Protein AF-A0A5C8DKB0-F1 (afdb_monomer_lite)

Foldseek 3Di:
DDFFDWWWFQDPVRDIDIWGWDWDDWDFQADPRRHDTAIKTWTQTPVVRDIDIGGVVRTHPDDPVCPVVVVVVVVCVVPDPPPDD

Secondary structure (DSSP, 8-state):
-PPPEEEEEE-TTS-EEEEEEEEEEEEEE--SS--S-EEEEEEEETTTTEEEEEEGGGEE---GGGHHHHHHHHHHTTS-TTS--

Structure (mmCIF, N/CA/C/O backbone):
data_AF-A0A5C8DKB0-F1
#
_entry.id   AF-A0A5C8DKB0-F1
#
loop_
_atom_site.group_PDB
_atom_site.id
_atom_site.type_symbol
_atom_site.label_atom_id
_atom_site.label_alt_id
_atom_site.label_comp_id
_atom_site.label_asym_id
_atom_site.label_entity_id
_atom_site.label_seq_id
_atom_site.pdbx_PDB_ins_code
_atom_site.Cartn_x
_atom_site.Cartn_y
_atom_site.Cartn_z
_atom_site.occupancy
_atom_site.B_iso_or_equiv
_atom_site.auth_seq_id
_atom_site.auth_comp_id
_atom_site.auth_asym_id
_atom_site.auth_atom_id
_atom_site.pdbx_PDB_model_num
ATOM 1 N N . MET A 1 1 ? -12.730 5.484 -20.657 1.00 70.88 1 MET A N 1
ATOM 2 C CA . MET A 1 1 ? -12.238 4.638 -19.545 1.00 70.88 1 MET A CA 1
ATOM 3 C C . MET A 1 1 ? -11.287 5.486 -18.710 1.00 70.88 1 MET A C 1
ATOM 5 O O . MET A 1 1 ? -10.545 6.252 -19.314 1.00 70.88 1 MET A O 1
ATOM 9 N N . LYS A 1 2 ? -11.355 5.450 -17.373 1.00 89.12 2 LYS A N 1
ATOM 10 C CA . LYS A 1 2 ? -10.426 6.222 -16.524 1.00 89.12 2 LYS A CA 1
ATOM 11 C C . LYS A 1 2 ? -9.095 5.462 -16.403 1.00 89.12 2 LYS A C 1
ATOM 13 O O . LYS A 1 2 ? -9.148 4.233 -16.355 1.00 89.12 2 LYS A O 1
ATOM 18 N N . PRO A 1 3 ? -7.935 6.142 -16.399 1.00 94.19 3 PRO A N 1
ATOM 19 C CA . PRO A 1 3 ? -6.654 5.472 -16.191 1.00 94.19 3 PRO A CA 1
ATOM 20 C C . PRO A 1 3 ? -6.558 4.902 -14.763 1.00 94.19 3 PRO A C 1
ATOM 22 O O . PRO A 1 3 ? -7.209 5.440 -13.861 1.00 94.19 3 PRO A O 1
ATOM 25 N N . PRO A 1 4 ? -5.761 3.838 -14.543 1.00 96.19 4 PRO A N 1
ATOM 26 C CA . PRO A 1 4 ? -5.497 3.329 -13.201 1.00 96.19 4 PRO A CA 1
ATOM 27 C C . PRO A 1 4 ? -4.753 4.370 -12.355 1.00 96.19 4 PRO A C 1
ATOM 29 O O . PRO A 1 4 ? -3.968 5.164 -12.874 1.00 96.19 4 PRO A O 1
ATOM 32 N N . LEU A 1 5 ? -4.989 4.342 -11.045 1.00 95.94 5 LEU A N 1
ATOM 33 C CA . LEU A 1 5 ? -4.245 5.131 -10.069 1.00 95.94 5 LEU A CA 1
ATOM 34 C C . LEU A 1 5 ? -2.841 4.540 -9.908 1.00 95.94 5 LEU A C 1
ATOM 36 O O . LEU A 1 5 ? -2.710 3.343 -9.651 1.00 95.94 5 LEU A O 1
ATOM 40 N N . GLU A 1 6 ? -1.811 5.377 -10.026 1.00 95.50 6 GLU A N 1
ATOM 41 C CA . GLU A 1 6 ? -0.414 4.982 -9.839 1.00 95.50 6 GLU A CA 1
ATOM 42 C C . GLU A 1 6 ? 0.133 5.493 -8.501 1.00 95.50 6 GLU A C 1
ATOM 44 O O . GLU A 1 6 ? -0.030 6.668 -8.169 1.00 95.50 6 GLU A O 1
ATOM 49 N N . PHE A 1 7 ? 0.772 4.613 -7.727 1.00 94.56 7 PHE A N 1
ATOM 50 C CA . PHE A 1 7 ? 1.410 4.960 -6.453 1.00 94.56 7 PHE A CA 1
ATOM 51 C C . PHE A 1 7 ? 2.538 3.991 -6.090 1.00 94.56 7 PHE A C 1
ATOM 53 O O . PHE A 1 7 ? 2.530 2.820 -6.470 1.00 94.56 7 PHE A O 1
ATOM 60 N N . GLY A 1 8 ? 3.507 4.459 -5.306 1.00 94.81 8 GLY A N 1
ATOM 61 C CA . GLY A 1 8 ? 4.473 3.601 -4.629 1.00 94.81 8 GLY A CA 1
ATOM 62 C C . GLY A 1 8 ? 3.845 2.912 -3.419 1.00 94.81 8 GLY A C 1
ATOM 63 O O . GLY A 1 8 ? 3.066 3.524 -2.693 1.00 94.81 8 GLY A O 1
ATOM 64 N N . TYR A 1 9 ? 4.193 1.652 -3.173 1.00 94.62 9 TYR A N 1
ATOM 65 C CA . TYR A 1 9 ? 3.649 0.879 -2.061 1.00 94.62 9 TYR A CA 1
ATOM 66 C C . TYR A 1 9 ? 4.707 -0.020 -1.433 1.00 94.62 9 TYR A C 1
ATOM 68 O O . TYR A 1 9 ? 5.325 -0.831 -2.128 1.00 94.62 9 TYR A O 1
ATOM 76 N N . THR A 1 10 ? 4.873 0.085 -0.116 1.00 91.25 10 THR A N 1
ATOM 77 C CA . THR A 1 10 ? 5.684 -0.858 0.663 1.00 91.25 10 THR A CA 1
ATOM 78 C C . THR A 1 10 ? 4.772 -1.906 1.287 1.00 91.25 10 THR A C 1
ATOM 80 O O . THR A 1 10 ? 3.861 -1.580 2.047 1.00 91.25 10 THR A O 1
ATOM 83 N N . ASN A 1 11 ? 4.986 -3.177 0.948 1.00 88.88 11 ASN A N 1
ATOM 84 C CA . ASN A 1 11 ? 4.187 -4.267 1.505 1.00 88.88 11 ASN A CA 1
ATOM 85 C C . ASN A 1 11 ? 4.645 -4.655 2.925 1.00 88.88 11 ASN A C 1
ATOM 87 O O . ASN A 1 11 ? 5.656 -4.172 3.429 1.00 88.88 11 ASN A O 1
ATOM 91 N N . ILE A 1 12 ? 3.919 -5.579 3.562 1.00 83.06 12 ILE A N 1
ATOM 92 C CA . ILE A 1 12 ? 4.238 -6.057 4.919 1.00 83.06 12 ILE A CA 1
ATOM 93 C C . ILE A 1 12 ? 5.599 -6.774 5.020 1.00 83.06 12 ILE A C 1
ATOM 95 O O . ILE A 1 12 ? 6.151 -6.887 6.107 1.00 83.06 12 ILE A O 1
ATOM 99 N N . ARG A 1 13 ? 6.167 -7.228 3.894 1.00 87.81 13 ARG A N 1
ATOM 100 C CA . ARG A 1 13 ? 7.526 -7.791 3.829 1.00 87.81 13 ARG A CA 1
ATOM 101 C C . ARG A 1 13 ? 8.612 -6.714 3.699 1.00 87.81 13 ARG A C 1
ATOM 103 O O . ARG A 1 13 ? 9.783 -7.054 3.593 1.00 87.81 13 ARG A O 1
ATOM 110 N N . GLY A 1 14 ? 8.243 -5.431 3.680 1.00 88.31 14 GLY A N 1
ATOM 111 C CA . GLY A 1 14 ? 9.166 -4.314 3.473 1.00 88.31 14 GLY A CA 1
ATOM 112 C C . GLY A 1 14 ? 9.562 -4.087 2.011 1.00 88.31 14 GLY A C 1
ATOM 113 O O . GLY A 1 14 ? 10.414 -3.247 1.736 1.00 88.31 14 GLY A O 1
ATOM 114 N N . GLU A 1 15 ? 8.953 -4.795 1.055 1.00 89.69 15 GLU A N 1
ATOM 115 C CA . GLU A 1 15 ? 9.281 -4.659 -0.366 1.00 89.69 15 GLU A CA 1
ATOM 116 C C . GLU A 1 15 ? 8.521 -3.472 -0.969 1.00 89.69 15 GLU A C 1
ATOM 118 O O . GLU A 1 15 ? 7.286 -3.428 -0.929 1.00 89.69 15 GLU A O 1
ATOM 123 N N . TYR A 1 16 ? 9.261 -2.531 -1.557 1.00 91.25 16 TYR A N 1
ATOM 124 C CA . TYR A 1 16 ? 8.701 -1.393 -2.282 1.00 91.25 16 TYR A CA 1
ATOM 125 C C . TYR A 1 16 ? 8.470 -1.731 -3.754 1.00 91.25 16 TYR A C 1
ATOM 127 O O . TYR A 1 16 ? 9.329 -2.319 -4.411 1.00 91.25 16 TYR A O 1
ATOM 135 N N . ALA A 1 17 ? 7.335 -1.299 -4.297 1.00 91.62 17 ALA A N 1
ATOM 136 C CA . ALA A 1 17 ? 7.100 -1.291 -5.732 1.00 91.62 17 ALA A CA 1
ATOM 137 C C . ALA A 1 17 ? 6.048 -0.248 -6.124 1.00 91.62 17 ALA A C 1
ATOM 139 O O . ALA A 1 17 ? 5.188 0.109 -5.321 1.00 91.62 17 ALA A O 1
ATOM 140 N N . VAL A 1 18 ? 6.088 0.193 -7.380 1.00 94.50 18 VAL A N 1
ATOM 141 C CA . VAL A 1 18 ? 5.006 0.986 -7.978 1.00 94.50 18 VAL A CA 1
ATOM 142 C C . VAL A 1 18 ? 3.826 0.063 -8.298 1.00 94.50 18 VAL A C 1
ATOM 144 O O . VAL A 1 18 ? 4.009 -1.110 -8.649 1.00 94.50 18 VAL A O 1
ATOM 147 N N . ARG A 1 19 ? 2.609 0.567 -8.103 1.00 95.25 19 ARG A N 1
ATOM 148 C CA . ARG A 1 19 ? 1.348 -0.136 -8.330 1.00 95.25 19 ARG A CA 1
ATOM 149 C C . ARG A 1 19 ? 0.449 0.697 -9.216 1.00 95.25 19 ARG A C 1
ATOM 151 O O . ARG A 1 19 ? 0.318 1.895 -8.988 1.00 95.25 19 ARG A O 1
ATOM 158 N N . ARG A 1 20 ? -0.203 0.031 -10.167 1.00 97.06 20 ARG A N 1
ATOM 159 C CA . ARG A 1 20 ? -1.304 0.578 -10.956 1.00 97.06 20 ARG A CA 1
ATOM 160 C C . ARG A 1 20 ? -2.584 -0.137 -10.547 1.00 97.06 20 ARG A C 1
ATOM 162 O O . ARG A 1 20 ? -2.712 -1.347 -10.719 1.00 97.06 20 ARG A O 1
ATOM 169 N N . VAL A 1 21 ? -3.524 0.594 -9.963 1.00 97.94 21 VAL A N 1
ATOM 170 C CA . VAL A 1 21 ? -4.730 -0.000 -9.372 1.00 97.94 21 VAL A CA 1
ATOM 171 C C . VAL A 1 21 ? -5.965 0.731 -9.861 1.00 97.94 21 VAL A C 1
ATOM 173 O O . VAL A 1 21 ? -5.988 1.958 -9.894 1.00 97.94 21 VAL A O 1
ATOM 176 N N . MET A 1 22 ? -7.003 -0.019 -10.220 1.00 97.88 22 MET A N 1
ATOM 177 C CA . MET A 1 22 ? -8.356 0.509 -10.378 1.00 97.88 22 MET A CA 1
ATOM 178 C C . MET A 1 22 ? -9.034 0.505 -9.001 1.00 97.88 22 MET A C 1
ATOM 180 O O . MET A 1 22 ? -9.346 -0.583 -8.505 1.00 97.88 22 MET A O 1
ATOM 184 N N . PRO A 1 23 ? -9.223 1.667 -8.346 1.00 97.44 23 PRO A N 1
ATOM 185 C CA . PRO A 1 23 ? -9.831 1.713 -7.021 1.00 97.44 23 PRO A CA 1
ATOM 186 C C . PRO A 1 23 ? -11.305 1.309 -7.094 1.00 97.44 23 PRO A C 1
ATOM 188 O O . PRO A 1 23 ? -12.006 1.718 -8.020 1.00 97.44 23 PRO A O 1
ATOM 191 N N . ASP A 1 24 ? -11.762 0.548 -6.103 1.00 97.75 24 ASP A N 1
ATOM 192 C CA . ASP A 1 24 ? -13.159 0.127 -5.960 1.00 97.75 24 ASP A CA 1
ATOM 193 C C . ASP A 1 24 ? -13.818 0.841 -4.769 1.00 97.75 24 ASP A C 1
ATOM 195 O O . ASP A 1 24 ? -14.752 1.623 -4.939 1.00 97.75 24 ASP A O 1
ATOM 199 N N . VAL A 1 25 ? -13.259 0.676 -3.564 1.00 97.88 25 VAL A N 1
ATOM 200 C CA . VAL A 1 25 ? -13.791 1.289 -2.337 1.00 97.88 25 VAL A CA 1
ATOM 201 C C . VAL A 1 25 ? -12.680 1.754 -1.398 1.00 97.88 25 VAL A C 1
ATOM 203 O O . VAL A 1 25 ? -11.650 1.095 -1.253 1.00 97.88 25 VAL A O 1
ATOM 206 N N . ILE A 1 26 ? -12.910 2.890 -0.733 1.00 98.25 26 ILE A N 1
ATOM 207 C CA . ILE A 1 26 ? -12.095 3.395 0.379 1.00 98.25 26 ILE A CA 1
ATOM 208 C C . ILE A 1 26 ? -12.938 3.340 1.649 1.00 98.25 26 ILE A C 1
ATOM 210 O O . ILE A 1 26 ? -14.084 3.789 1.654 1.00 98.25 26 ILE A O 1
ATOM 214 N N . TYR A 1 27 ? -12.373 2.806 2.727 1.00 98.25 27 TYR A N 1
ATOM 215 C CA . TYR A 1 27 ? -13.067 2.664 4.003 1.00 98.25 27 TYR A CA 1
ATOM 216 C C . TYR A 1 27 ? -12.087 2.685 5.180 1.00 98.25 27 TYR A C 1
ATOM 218 O O . TYR A 1 27 ? -10.903 2.381 5.033 1.00 98.25 27 TYR A O 1
ATOM 226 N N . PHE A 1 28 ? -12.580 3.054 6.363 1.00 98.25 28 PHE A N 1
ATOM 227 C CA . PHE A 1 28 ? -11.826 2.965 7.612 1.00 98.25 28 PHE A CA 1
ATOM 228 C C . PHE A 1 28 ? -12.177 1.655 8.318 1.00 98.25 28 PHE A C 1
ATOM 230 O O . PHE A 1 28 ? -13.352 1.390 8.571 1.00 98.25 28 PHE A O 1
ATOM 237 N N . GLY A 1 29 ? -11.184 0.824 8.632 1.00 97.50 29 GLY A N 1
ATOM 238 C CA . GLY A 1 29 ? -11.456 -0.467 9.255 1.00 97.50 29 GLY A CA 1
ATOM 239 C C . GLY A 1 29 ? -10.231 -1.345 9.457 1.00 97.50 29 GLY A C 1
ATOM 240 O O . GLY A 1 29 ? -9.098 -0.870 9.497 1.00 97.50 29 GLY A O 1
ATOM 241 N N . VAL A 1 30 ? -10.499 -2.641 9.603 1.00 96.56 30 VAL A N 1
ATOM 242 C CA . VAL A 1 30 ? -9.515 -3.708 9.823 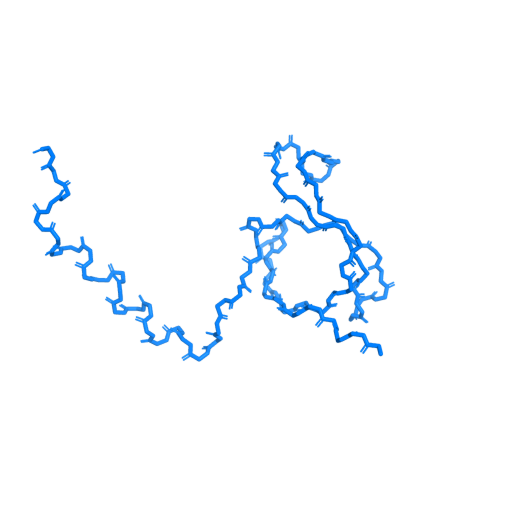1.00 96.56 30 VAL A CA 1
ATOM 243 C C . VAL A 1 30 ? -9.773 -4.868 8.864 1.00 96.56 30 VAL A C 1
ATOM 245 O O . VAL A 1 30 ? -10.864 -5.000 8.312 1.00 96.56 30 VAL A O 1
ATOM 248 N N . THR A 1 31 ? -8.765 -5.711 8.662 1.00 93.25 31 THR A N 1
ATOM 249 C CA . THR A 1 31 ? -8.852 -6.977 7.913 1.00 93.25 31 THR A CA 1
ATOM 250 C C . THR A 1 31 ? -7.968 -8.025 8.588 1.00 93.25 31 THR A C 1
ATOM 252 O O . THR A 1 31 ? -7.175 -7.676 9.462 1.00 93.25 31 THR A O 1
ATOM 255 N N . ASP A 1 32 ? -8.007 -9.272 8.118 1.00 92.94 32 ASP A N 1
ATOM 256 C CA . ASP A 1 32 ? -7.108 -10.337 8.592 1.00 92.94 32 ASP A CA 1
ATOM 257 C C . ASP A 1 32 ? -5.616 -9.982 8.438 1.00 92.94 32 ASP A C 1
ATOM 259 O O . ASP A 1 32 ? -4.781 -10.433 9.219 1.00 92.94 32 ASP A O 1
ATOM 263 N N . TYR A 1 33 ? -5.271 -9.139 7.456 1.00 88.50 33 TYR A N 1
ATOM 264 C CA . TYR A 1 33 ? -3.899 -8.673 7.217 1.00 88.50 33 TYR A CA 1
ATOM 265 C C . TYR A 1 33 ? -3.570 -7.337 7.901 1.00 88.50 33 TYR A C 1
ATOM 267 O O . TYR A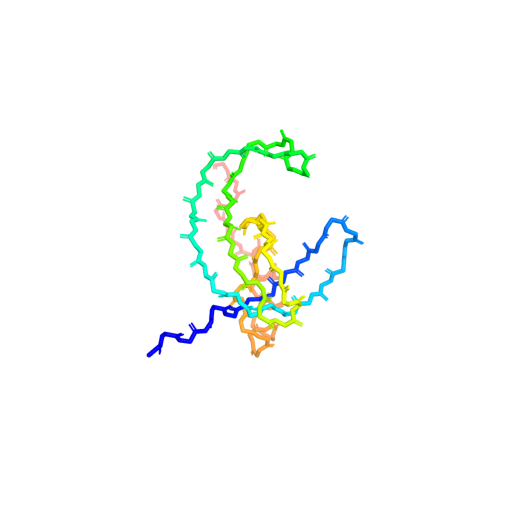 1 33 ? -2.399 -7.037 8.129 1.00 88.50 33 TYR A O 1
ATOM 275 N N . TYR A 1 34 ? -4.583 -6.528 8.218 1.00 89.25 34 TYR A N 1
ATOM 276 C CA . TYR A 1 34 ? -4.446 -5.199 8.820 1.00 89.25 34 TYR A CA 1
ATOM 277 C C . TYR A 1 34 ? -5.285 -5.142 10.096 1.00 89.25 34 TYR A C 1
ATOM 279 O O . TYR A 1 34 ? -6.436 -4.709 10.077 1.00 89.25 34 TYR A O 1
ATOM 287 N N . THR A 1 35 ? -4.711 -5.608 11.202 1.00 93.25 35 THR A N 1
ATOM 288 C CA . THR A 1 35 ? -5.419 -5.767 12.483 1.00 93.25 35 THR A CA 1
ATOM 289 C C . THR A 1 35 ? -5.568 -4.464 13.270 1.00 93.25 35 THR A C 1
ATOM 291 O O . THR A 1 35 ? -6.404 -4.377 14.166 1.00 93.25 35 THR A O 1
ATOM 294 N N . THR A 1 36 ? -4.799 -3.427 12.930 1.00 94.94 36 THR A N 1
ATOM 295 C CA . THR A 1 36 ? -4.955 -2.077 13.487 1.00 94.94 36 THR A CA 1
ATOM 296 C C . THR A 1 36 ? -5.891 -1.239 12.608 1.00 94.94 36 THR A C 1
ATOM 298 O O . THR A 1 36 ? -5.639 -1.162 11.398 1.00 94.94 36 THR A O 1
ATOM 301 N N . PRO A 1 37 ? -6.925 -0.585 13.183 1.00 97.38 37 PRO A N 1
ATOM 302 C CA . PRO A 1 37 ? -7.836 0.280 12.437 1.00 97.38 37 PRO A CA 1
ATOM 303 C C . PRO A 1 37 ? -7.101 1.377 11.669 1.00 97.38 37 PRO A C 1
ATOM 305 O O . PRO A 1 37 ? -6.319 2.129 12.249 1.00 97.38 37 PRO A O 1
ATOM 308 N N . GLN A 1 38 ? -7.350 1.467 10.365 1.00 97.69 38 GLN A N 1
ATOM 309 C CA . GLN A 1 38 ? -6.721 2.452 9.486 1.00 97.69 38 GLN A CA 1
ATOM 310 C C . GLN A 1 38 ? -7.539 2.671 8.208 1.00 97.69 38 GLN A C 1
ATOM 312 O O . GLN A 1 38 ? -8.488 1.938 7.926 1.00 97.69 38 GLN A O 1
ATOM 317 N N . TRP A 1 39 ? -7.157 3.676 7.417 1.00 98.44 39 TRP A N 1
ATOM 318 C CA . TRP A 1 39 ? -7.709 3.874 6.079 1.00 98.44 39 TRP A CA 1
ATOM 319 C C . TRP A 1 39 ? -7.183 2.813 5.110 1.00 98.44 39 TRP A C 1
ATOM 321 O O . TRP A 1 39 ? -5.972 2.652 4.928 1.00 98.44 39 TRP A O 1
ATOM 331 N N . LEU A 1 40 ? -8.116 2.105 4.481 1.00 98.12 40 LEU A N 1
ATOM 332 C CA . LEU A 1 40 ? -7.877 1.035 3.527 1.00 98.12 40 LEU A CA 1
ATOM 333 C C . LEU A 1 40 ? -8.515 1.387 2.184 1.00 98.12 40 LEU A C 1
ATOM 335 O O . LEU A 1 40 ? -9.574 2.011 2.125 1.00 98.12 40 LEU A O 1
ATOM 339 N N . MET A 1 41 ? -7.879 0.941 1.107 1.00 98.12 41 MET A N 1
ATOM 340 C CA . MET A 1 41 ? -8.432 1.003 -0.242 1.00 98.12 41 MET A CA 1
ATOM 341 C C . MET A 1 41 ? -8.406 -0.393 -0.856 1.00 98.12 41 MET A C 1
ATOM 343 O O . MET A 1 41 ? -7.334 -0.982 -1.007 1.00 98.12 41 MET A O 1
ATOM 347 N N . SER A 1 42 ? -9.569 -0.901 -1.249 1.00 97.88 42 SER A N 1
ATOM 348 C CA . SER A 1 42 ? -9.680 -2.096 -2.082 1.00 97.88 42 SER A CA 1
ATOM 349 C C . SER A 1 42 ? -9.740 -1.703 -3.552 1.00 97.88 42 SER A C 1
ATOM 351 O O . SER A 1 42 ? -10.344 -0.695 -3.921 1.00 97.88 42 SER A O 1
ATOM 353 N N . GLY A 1 43 ? -9.092 -2.491 -4.401 1.00 97.75 43 GLY A N 1
ATOM 354 C CA .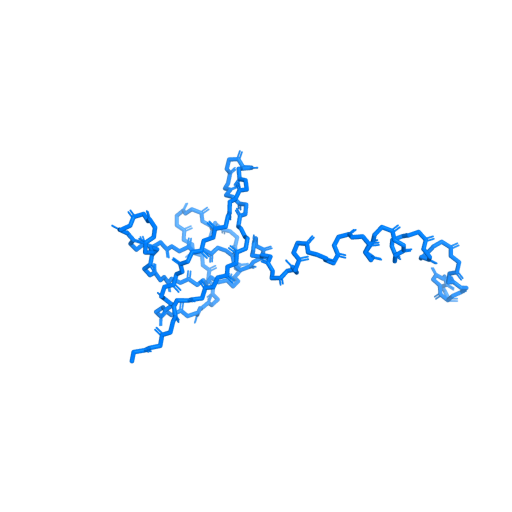 GLY A 1 43 ? -9.087 -2.258 -5.838 1.00 97.75 43 GLY A CA 1
ATOM 355 C C . GLY A 1 43 ? -8.427 -3.388 -6.610 1.00 97.75 43 GLY A C 1
ATOM 356 O O . GLY A 1 43 ? -7.814 -4.291 -6.034 1.00 97.75 43 GLY A O 1
ATOM 357 N N . TYR A 1 44 ? -8.559 -3.327 -7.929 1.00 98.19 44 TYR A N 1
ATOM 358 C CA . TYR A 1 44 ? -7.980 -4.297 -8.848 1.00 98.19 44 TYR A CA 1
ATOM 359 C C . TYR A 1 44 ? -6.581 -3.847 -9.290 1.00 98.19 44 TYR A C 1
ATOM 361 O O . TYR A 1 44 ? -6.430 -2.812 -9.943 1.00 98.19 44 TYR A O 1
ATOM 369 N N . ASP A 1 45 ? -5.557 -4.605 -8.893 1.00 97.56 45 ASP A N 1
ATOM 370 C CA . ASP A 1 45 ? -4.156 -4.398 -9.269 1.00 97.56 45 ASP A CA 1
ATOM 371 C C . ASP A 1 45 ? -3.936 -4.926 -10.691 1.00 97.56 45 ASP A C 1
ATOM 373 O O . ASP A 1 45 ? -3.887 -6.139 -10.909 1.00 97.56 45 ASP A O 1
ATOM 377 N N . VAL A 1 46 ? -3.820 -4.013 -11.660 1.00 97.44 46 VAL A N 1
ATOM 378 C CA . VAL A 1 46 ? -3.773 -4.374 -13.087 1.00 97.44 46 VAL A CA 1
ATOM 379 C C . VAL A 1 46 ? -2.456 -5.045 -13.476 1.00 97.44 46 VAL A C 1
ATOM 381 O O . VAL A 1 46 ? -2.405 -5.760 -14.470 1.00 97.44 46 VAL A O 1
ATOM 384 N N . ASP A 1 47 ? -1.388 -4.828 -12.702 1.00 95.69 47 ASP A N 1
ATOM 385 C CA . ASP A 1 47 ? -0.074 -5.430 -12.954 1.00 95.69 47 ASP A CA 1
ATOM 386 C C . ASP A 1 47 ? -0.011 -6.880 -12.468 1.00 95.69 47 ASP A C 1
ATOM 388 O O . ASP A 1 47 ? 0.821 -7.669 -12.917 1.00 95.69 47 ASP A O 1
ATOM 392 N N . ARG A 1 48 ? -0.864 -7.222 -11.498 1.00 95.56 48 ARG A N 1
ATOM 393 C CA . ARG A 1 48 ? -0.899 -8.535 -10.848 1.00 95.56 48 ARG A CA 1
ATOM 394 C C . ARG A 1 48 ? -2.163 -9.335 -11.147 1.00 95.56 48 ARG A C 1
ATOM 396 O O . ARG A 1 48 ? -2.234 -10.466 -10.677 1.00 95.56 48 ARG A O 1
ATOM 403 N N . ASP A 1 49 ? -3.109 -8.754 -11.881 1.00 97.06 49 ASP A N 1
ATOM 404 C CA . ASP A 1 49 ? -4.400 -9.346 -12.244 1.00 97.06 49 ASP A CA 1
ATOM 405 C C . ASP A 1 49 ? -5.163 -9.902 -11.027 1.00 97.06 49 ASP A C 1
ATOM 407 O O . ASP A 1 49 ? -5.555 -11.066 -10.969 1.00 97.06 49 ASP A O 1
ATOM 411 N N . VAL A 1 50 ? -5.298 -9.088 -9.973 1.00 97.25 50 VAL A N 1
ATOM 412 C CA . VAL A 1 50 ? -5.916 -9.535 -8.715 1.00 97.25 50 VAL A CA 1
ATOM 413 C C . VAL A 1 50 ? -6.480 -8.379 -7.889 1.00 97.25 50 VAL A C 1
ATOM 415 O O . VAL A 1 50 ? -5.906 -7.291 -7.833 1.00 97.25 50 VAL A O 1
ATOM 418 N N . PHE A 1 51 ? -7.590 -8.627 -7.190 1.00 97.25 51 PHE A N 1
ATOM 419 C CA . PHE A 1 51 ? -8.136 -7.698 -6.200 1.00 97.25 51 PHE A CA 1
ATOM 420 C C . PHE A 1 51 ? -7.326 -7.728 -4.905 1.00 97.25 51 PHE A C 1
ATOM 422 O O . PHE A 1 51 ? -7.048 -8.790 -4.346 1.00 97.25 51 PHE A O 1
ATOM 429 N N . ARG A 1 52 ? -6.940 -6.549 -4.415 1.00 96.06 52 ARG A N 1
ATOM 430 C CA . ARG A 1 52 ? -6.163 -6.394 -3.182 1.00 96.06 52 ARG A CA 1
ATOM 431 C C . ARG A 1 52 ? -6.665 -5.218 -2.366 1.00 96.06 52 ARG A C 1
ATOM 433 O O . ARG A 1 52 ? -7.172 -4.237 -2.904 1.00 96.06 52 ARG A O 1
ATOM 440 N N . THR A 1 53 ? -6.439 -5.316 -1.062 1.00 97.12 53 THR A N 1
ATOM 441 C CA . THR A 1 53 ? -6.619 -4.213 -0.123 1.00 97.12 53 THR A CA 1
ATOM 442 C C . THR A 1 53 ? -5.259 -3.638 0.253 1.00 97.12 53 THR A C 1
ATOM 444 O O . THR A 1 53 ? -4.343 -4.356 0.670 1.00 97.12 53 THR A O 1
ATOM 447 N N . PHE A 1 54 ? -5.136 -2.328 0.109 1.00 96.69 54 PHE A N 1
ATOM 448 C CA . PHE A 1 54 ? -3.931 -1.561 0.373 1.00 96.69 54 PHE A CA 1
ATOM 449 C C . PHE A 1 54 ? -4.148 -0.681 1.603 1.00 96.69 54 PHE A C 1
ATOM 451 O O . PHE A 1 54 ? -5.153 0.025 1.699 1.00 96.69 54 PHE A O 1
ATOM 458 N N . ALA A 1 55 ? -3.189 -0.702 2.524 1.00 96.44 55 ALA A N 1
ATOM 459 C CA . ALA A 1 55 ? -3.126 0.252 3.619 1.00 96.44 55 ALA A CA 1
ATOM 460 C C . ALA A 1 55 ? -2.713 1.620 3.074 1.00 96.44 55 ALA A C 1
ATOM 462 O O . ALA A 1 55 ? -1.596 1.777 2.579 1.00 96.44 55 ALA A O 1
ATOM 463 N N . MET A 1 56 ? -3.586 2.623 3.169 1.00 96.19 56 MET A N 1
ATOM 464 C CA . MET A 1 56 ? -3.292 3.946 2.604 1.00 96.19 56 MET A CA 1
ATOM 465 C C . MET A 1 56 ? -2.090 4.615 3.282 1.00 96.19 56 MET A C 1
ATOM 467 O O . MET A 1 56 ? -1.363 5.356 2.631 1.00 96.19 56 MET A O 1
ATOM 471 N N . ALA A 1 57 ? -1.816 4.280 4.547 1.00 94.25 57 ALA A N 1
ATOM 472 C CA . ALA A 1 57 ? -0.624 4.730 5.269 1.00 94.25 57 ALA A CA 1
ATOM 473 C C . ALA A 1 57 ? 0.702 4.295 4.609 1.00 94.25 57 ALA A C 1
ATOM 475 O O . ALA A 1 57 ? 1.730 4.934 4.816 1.00 94.25 57 ALA A O 1
ATOM 476 N N . ASN A 1 58 ? 0.680 3.234 3.795 1.00 94.06 58 ASN A N 1
ATOM 477 C CA . ASN A 1 58 ? 1.852 2.716 3.087 1.00 94.06 58 ASN A CA 1
ATOM 478 C C . ASN A 1 58 ? 1.931 3.187 1.626 1.00 94.06 58 ASN A C 1
ATOM 480 O O . ASN A 1 58 ? 2.843 2.778 0.901 1.00 94.06 58 ASN A O 1
ATOM 484 N N . MET A 1 59 ? 0.980 4.013 1.178 1.00 94.94 59 MET A N 1
ATOM 485 C CA . MET A 1 59 ? 1.001 4.598 -0.158 1.00 94.94 59 MET A CA 1
ATOM 486 C C . MET A 1 59 ? 1.926 5.806 -0.198 1.00 94.94 59 MET A C 1
ATOM 488 O O . MET A 1 59 ? 1.943 6.638 0.708 1.00 94.94 59 MET A O 1
ATOM 492 N N . ARG A 1 60 ? 2.672 5.921 -1.292 1.00 92.19 60 ARG A N 1
ATOM 493 C CA . ARG A 1 60 ? 3.521 7.069 -1.579 1.00 92.19 60 ARG A CA 1
ATOM 494 C C . ARG A 1 60 ? 3.178 7.635 -2.948 1.00 92.19 60 ARG A C 1
ATOM 496 O O . ARG A 1 60 ? 3.245 6.926 -3.950 1.00 92.19 60 ARG A O 1
ATOM 503 N N . PHE A 1 61 ? 2.809 8.910 -2.962 1.00 87.62 61 PHE A N 1
ATOM 504 C CA . PHE A 1 61 ? 2.508 9.685 -4.168 1.00 87.62 61 PHE A CA 1
ATOM 505 C C . PHE A 1 61 ? 3.621 10.691 -4.486 1.00 87.62 61 PHE A C 1
ATOM 507 O O . PHE A 1 61 ? 3.465 11.527 -5.375 1.00 87.62 61 PHE A O 1
ATOM 514 N N . ASP A 1 62 ? 4.734 10.630 -3.748 1.00 74.88 62 ASP A N 1
ATOM 515 C CA . ASP A 1 62 ? 5.893 11.469 -3.997 1.00 74.88 62 ASP A CA 1
ATOM 516 C C . ASP A 1 62 ? 6.445 11.170 -5.392 1.00 74.88 62 ASP A C 1
ATOM 518 O O . ASP A 1 62 ? 6.670 10.027 -5.794 1.00 74.88 62 ASP A O 1
ATOM 522 N N . CYS A 1 63 ? 6.645 12.231 -6.165 1.00 55.94 63 CYS A N 1
ATOM 523 C CA . CYS A 1 63 ? 7.305 12.130 -7.449 1.00 55.94 63 CYS A CA 1
ATOM 524 C C . CYS A 1 63 ? 8.736 11.611 -7.213 1.00 55.94 63 CYS A C 1
ATOM 526 O O . CYS A 1 63 ? 9.477 12.227 -6.444 1.00 55.94 63 CYS A O 1
ATOM 528 N N . PRO A 1 64 ? 9.199 10.553 -7.904 1.00 52.50 64 PRO A N 1
ATOM 529 C CA . PRO A 1 64 ? 10.593 10.117 -7.816 1.00 52.50 64 PRO A CA 1
ATOM 530 C C . PRO A 1 64 ? 11.596 11.225 -8.180 1.00 52.50 64 PRO A C 1
ATOM 532 O O . PRO A 1 64 ? 12.732 11.183 -7.723 1.00 52.50 64 PRO A O 1
ATOM 535 N N . ARG A 1 65 ? 11.172 12.242 -8.954 1.00 46.50 65 ARG A N 1
ATOM 536 C CA . ARG A 1 65 ? 11.965 13.446 -9.280 1.00 46.50 65 ARG A CA 1
ATOM 537 C C . ARG A 1 65 ? 11.987 14.512 -8.172 1.00 46.50 65 ARG A C 1
ATOM 539 O O . ARG A 1 65 ? 12.635 15.533 -8.352 1.00 46.50 65 ARG A O 1
ATOM 546 N N . CYS A 1 66 ? 11.288 14.310 -7.056 1.00 51.91 66 CYS A N 1
ATOM 547 C CA . CYS A 1 66 ? 11.259 15.238 -5.920 1.00 51.91 66 CYS A CA 1
ATOM 548 C C . CYS A 1 66 ? 12.098 14.761 -4.724 1.00 51.91 66 CYS A C 1
ATOM 550 O O . CYS A 1 66 ? 12.252 15.517 -3.771 1.00 51.91 66 CYS A O 1
ATOM 552 N N . ARG A 1 67 ? 12.709 13.565 -4.771 1.00 49.91 67 ARG A N 1
ATOM 553 C CA . ARG A 1 67 ? 13.598 13.096 -3.686 1.00 49.91 67 ARG A CA 1
ATOM 554 C C . ARG A 1 67 ? 14.870 13.932 -3.522 1.00 49.91 6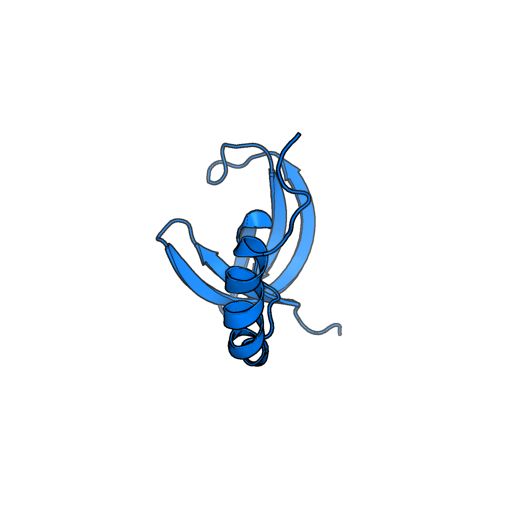7 ARG A C 1
ATOM 556 O O . ARG A 1 67 ? 15.438 13.935 -2.435 1.00 49.91 67 ARG A O 1
ATOM 563 N N . ASP A 1 68 ? 15.252 14.698 -4.542 1.00 50.69 68 ASP A N 1
ATOM 564 C CA . ASP A 1 68 ? 16.324 15.694 -4.431 1.00 50.69 68 ASP A CA 1
ATOM 565 C C . ASP A 1 68 ? 15.870 16.980 -3.709 1.00 50.69 68 ASP A C 1
ATOM 567 O O . ASP A 1 68 ? 16.706 17.793 -3.327 1.00 50.69 68 ASP A O 1
ATOM 571 N N . HIS A 1 69 ? 14.563 17.170 -3.483 1.00 48.41 69 HIS A N 1
ATOM 572 C CA . HIS A 1 69 ? 14.019 18.324 -2.759 1.00 48.41 69 HIS A CA 1
ATOM 573 C C . HIS A 1 69 ? 13.868 18.044 -1.251 1.00 48.41 69 HIS A C 1
ATOM 575 O O . HIS A 1 69 ? 14.160 18.910 -0.430 1.00 48.41 69 HIS A O 1
ATOM 581 N N . ASP A 1 70 ? 13.512 16.817 -0.851 1.00 48.16 70 ASP A N 1
ATOM 582 C CA . ASP A 1 70 ? 13.231 16.505 0.564 1.00 48.16 70 ASP A CA 1
ATOM 583 C C . ASP A 1 70 ? 14.486 16.251 1.419 1.00 48.16 70 ASP A C 1
ATOM 585 O O . ASP A 1 70 ? 14.456 16.424 2.640 1.00 48.16 70 ASP A O 1
ATOM 589 N N . ALA A 1 71 ? 15.626 15.916 0.804 1.00 49.69 71 ALA A N 1
ATOM 590 C CA . ALA A 1 71 ? 16.908 15.880 1.514 1.00 49.69 71 ALA A CA 1
ATOM 591 C C . ALA A 1 71 ? 17.341 17.273 2.030 1.00 49.69 71 ALA A C 1
ATOM 593 O O . ALA A 1 71 ? 18.118 17.360 2.987 1.00 49.69 71 ALA A O 1
ATOM 594 N N . ALA A 1 72 ? 16.813 18.354 1.440 1.00 47.59 72 ALA A N 1
ATOM 595 C CA . ALA A 1 72 ? 16.985 19.717 1.938 1.00 47.59 72 ALA A CA 1
ATOM 596 C C . ALA A 1 72 ? 15.979 20.049 3.059 1.00 47.59 72 ALA A C 1
ATOM 598 O O . ALA A 1 72 ? 16.373 20.591 4.089 1.00 47.59 72 ALA A O 1
ATOM 599 N N . VAL A 1 73 ? 14.715 19.627 2.930 1.00 51.47 73 VAL A N 1
ATOM 600 C CA . VAL A 1 73 ? 13.644 19.949 3.897 1.00 51.47 73 VAL A CA 1
ATOM 601 C C . VAL A 1 73 ? 13.851 19.277 5.265 1.00 51.47 73 VAL A C 1
ATOM 603 O O . VAL A 1 73 ? 13.576 19.876 6.303 1.00 51.47 73 VAL A O 1
ATOM 606 N N . ILE A 1 74 ? 14.408 18.061 5.316 1.00 50.75 74 ILE A N 1
ATOM 607 C CA . ILE A 1 74 ? 14.650 17.364 6.598 1.00 50.75 74 ILE A CA 1
ATOM 608 C C . ILE A 1 74 ? 15.816 17.993 7.390 1.00 50.75 74 ILE A C 1
ATOM 610 O O . ILE A 1 74 ? 15.845 17.907 8.620 1.00 50.75 74 ILE A O 1
ATOM 614 N N . ASN A 1 75 ? 16.764 18.662 6.724 1.00 47.62 75 ASN A N 1
ATOM 615 C CA . ASN A 1 75 ? 17.890 19.312 7.403 1.00 47.62 75 ASN A CA 1
ATOM 616 C C . ASN A 1 75 ? 17.577 20.735 7.902 1.00 47.62 75 ASN A C 1
ATOM 618 O O . ASN A 1 75 ? 18.255 21.199 8.820 1.00 47.62 75 ASN A O 1
ATOM 622 N N . GLU A 1 76 ? 16.537 21.402 7.391 1.00 45.31 76 GLU A N 1
ATOM 623 C CA . GLU A 1 76 ? 16.146 22.749 7.846 1.00 45.31 76 GLU A CA 1
ATOM 624 C C . GLU A 1 76 ? 15.305 22.755 9.135 1.00 45.31 76 GLU A C 1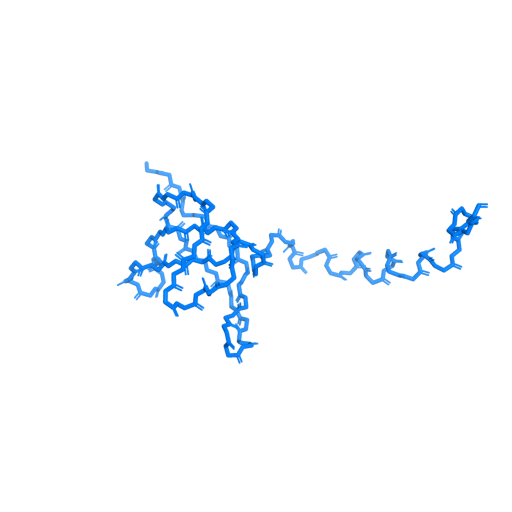
ATOM 626 O O . GLU A 1 76 ? 15.335 23.733 9.881 1.00 45.31 76 GLU A O 1
ATOM 631 N N . HIS A 1 77 ? 14.673 21.641 9.525 1.00 43.44 77 HIS A N 1
ATOM 632 C CA . HIS A 1 77 ? 13.979 21.549 10.823 1.00 43.44 77 HIS A CA 1
ATOM 633 C C . HIS A 1 77 ? 14.908 21.568 12.055 1.00 43.44 77 HIS A C 1
ATOM 635 O O . HIS A 1 77 ? 14.434 21.550 13.190 1.00 43.44 77 HIS A O 1
ATOM 641 N N . LYS A 1 78 ? 16.232 21.654 11.871 1.00 45.88 78 LYS A N 1
ATOM 642 C CA . LYS A 1 78 ? 17.175 21.960 12.963 1.00 45.88 78 LYS A CA 1
ATOM 643 C C . LYS A 1 78 ? 17.401 23.462 13.180 1.00 45.88 78 LYS A C 1
ATOM 645 O O . LYS A 1 78 ? 18.164 23.818 14.076 1.00 45.88 78 LYS A O 1
ATOM 650 N N . GLN A 1 79 ? 16.753 24.331 12.404 1.00 44.16 79 GLN A N 1
ATOM 651 C CA . GLN A 1 79 ? 16.861 25.792 12.510 1.00 44.16 79 GLN A CA 1
ATOM 652 C C . GLN A 1 79 ? 15.497 26.492 12.609 1.00 44.16 79 GLN A C 1
ATOM 654 O O . GLN A 1 79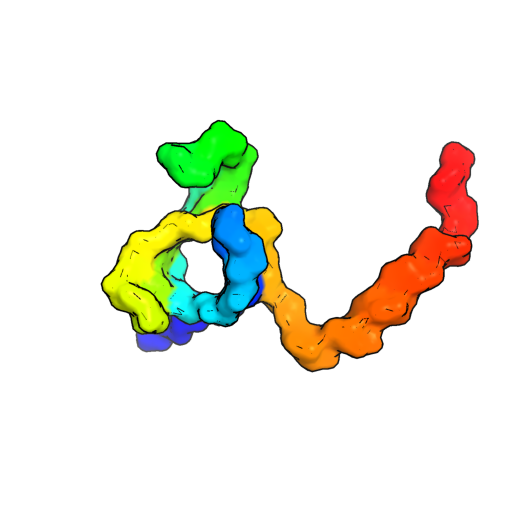 ? 15.403 27.683 12.331 1.00 44.16 79 GLN A O 1
ATOM 659 N N . ASP A 1 80 ? 14.450 25.792 13.053 1.00 43.41 80 ASP A N 1
ATOM 660 C CA . ASP A 1 80 ? 13.190 26.440 13.424 1.00 43.41 80 ASP A CA 1
ATOM 661 C C . ASP A 1 80 ? 13.221 26.844 14.916 1.00 43.41 80 ASP A C 1
ATOM 663 O O . ASP A 1 80 ? 13.235 25.969 15.793 1.00 43.41 80 ASP A O 1
ATOM 667 N N . PRO A 1 81 ? 13.249 28.151 15.244 1.00 47.09 81 PRO A N 1
ATOM 668 C CA . PRO A 1 81 ? 13.287 28.623 16.624 1.00 47.09 81 PRO A CA 1
ATOM 669 C C . PRO A 1 81 ? 11.977 28.411 17.405 1.00 47.09 81 PRO A C 1
ATOM 671 O O . PRO A 1 81 ? 11.974 28.675 18.604 1.00 47.09 81 PRO A O 1
ATOM 674 N N . TYR A 1 82 ? 10.892 27.913 16.797 1.00 49.41 82 TYR A N 1
ATOM 675 C CA . TYR A 1 82 ? 9.594 27.739 17.474 1.00 49.41 82 TYR A CA 1
ATOM 676 C C . TYR A 1 82 ? 9.274 26.312 17.960 1.00 49.41 82 TYR A C 1
ATOM 678 O O . TYR A 1 82 ? 8.165 26.044 18.415 1.00 49.41 82 TYR A O 1
ATOM 686 N N . SER A 1 83 ? 10.238 25.386 17.956 1.00 51.81 83 SER A N 1
ATOM 687 C CA . SER A 1 83 ? 10.029 23.998 18.424 1.00 51.81 83 SER A CA 1
ATOM 688 C C . SER A 1 83 ? 10.307 23.744 19.920 1.00 51.81 83 SER A C 1
ATOM 690 O O . SER A 1 83 ? 10.539 22.603 20.327 1.00 51.81 83 SER A O 1
ATOM 692 N N . ARG A 1 84 ? 10.275 24.764 20.784 1.00 41.47 84 ARG A N 1
ATOM 693 C CA . ARG A 1 84 ? 10.175 24.565 22.242 1.00 41.47 84 ARG A CA 1
ATOM 694 C C . ARG A 1 84 ? 9.237 25.605 22.839 1.00 41.47 84 ARG A C 1
ATOM 696 O O . ARG A 1 84 ? 9.537 26.776 22.681 1.00 41.47 84 ARG A O 1
ATOM 703 N N . GLY A 1 85 ? 8.215 25.126 23.557 1.00 38.22 85 GLY A N 1
ATOM 704 C CA . GLY A 1 85 ? 7.566 25.789 24.702 1.00 38.22 85 GLY A CA 1
ATOM 705 C C . GLY A 1 85 ? 7.093 27.219 24.507 1.00 38.22 85 GLY A C 1
ATOM 706 O O . GLY A 1 85 ? 7.951 28.120 24.586 1.00 38.22 85 GLY A O 1
#

Sequence (85 aa):
MKPPLEFGYTNIRGEYAVRRVMPDVIYFGVTDYYTTPQWLMSGYDVDRDVFRTFAMANMRFDCPRCRDHDAAVINEHKQDPYSRG

pLDDT: mean 81.62, std 21.12, range [38.22, 98.44]

Radius of gyration: 16.71 Å; chains: 1; bounding box: 32×39×44 Å